Protein AF-A0A661KIX2-F1 (afdb_monomer)

Mean predicted aligned error: 9.53 Å

Solvent-accessible surface area (backbone atoms only — not comparable to full-atom values): 4754 Å² total; per-residue (Å²): 132,82,80,81,68,46,66,73,54,56,54,51,23,52,52,42,23,73,73,68,72,45,54,72,68,56,21,42,52,53,48,51,54,52,33,37,74,73,47,27,24,44,84,99,44,76,50,67,30,75,60,23,47,61,63,45,40,75,82,67,48,70,54,70,70,58,50,50,49,54,53,52,50,53,50,52,57,56,65,71,75,109

Sequence (82 aa):
MGKKIPEPLEHAVAAIMKKQGVSRQEAYAIVTKQWQRYGLIKKGSHKLTKKGRSKLSKHYKEPKKVRLRKINMARKHKKKRI

Secondary structure (DSSP, 8-state):
------HHHHHHHHHHHHHH---HHHHHHHHHHHHHHTTSB-TTS-PBPHHHHHHHHTTS---HHHHHHHHHHHHHHHHT--

Nearest PDB structures (foldseek):
  1hue-assembly1_B  TM=7.369E-01  e=2.489E+00  Geobacillus stearothermophilus

Structure (mmCIF, N/CA/C/O backbone):
data_AF-A0A661KIX2-F1
#
_entry.id   AF-A0A661KIX2-F1
#
loop_
_atom_site.group_PDB
_atom_site.id
_atom_site.type_symbol
_atom_site.label_atom_id
_atom_site.label_alt_id
_atom_site.label_comp_id
_atom_site.label_asym_id
_atom_site.label_entity_id
_atom_site.label_seq_id
_atom_site.pdbx_PDB_ins_code
_atom_site.Cartn_x
_atom_site.Cartn_y
_atom_site.Cartn_z
_atom_site.occupancy
_atom_site.B_iso_or_equiv
_atom_site.auth_seq_id
_atom_site.auth_comp_id
_atom_site.auth_asym_id
_atom_site.auth_atom_id
_atom_site.pdbx_PDB_model_num
ATOM 1 N N . MET A 1 1 ? 4.479 -20.135 7.875 1.00 39.91 1 MET A N 1
ATOM 2 C CA . MET A 1 1 ? 4.932 -19.091 6.921 1.00 39.91 1 MET A CA 1
ATOM 3 C C . MET A 1 1 ? 4.091 -17.830 7.106 1.00 39.91 1 MET A C 1
ATOM 5 O O . MET A 1 1 ? 2.928 -17.824 6.717 1.00 39.91 1 MET A O 1
ATOM 9 N N . GLY A 1 2 ? 4.629 -16.789 7.750 1.00 48.03 2 GLY A N 1
ATOM 10 C CA . GLY A 1 2 ? 3.897 -15.535 7.975 1.00 48.03 2 GLY A CA 1
ATOM 11 C C . GLY A 1 2 ? 3.454 -14.910 6.650 1.00 48.03 2 GLY A C 1
ATOM 12 O O . GLY A 1 2 ? 4.249 -14.804 5.714 1.00 48.03 2 GLY A O 1
ATOM 13 N N . LYS A 1 3 ? 2.173 -14.541 6.532 1.00 55.72 3 LYS A N 1
ATOM 14 C CA . LYS A 1 3 ? 1.629 -13.883 5.335 1.00 55.72 3 LYS A CA 1
ATOM 15 C C . LYS A 1 3 ? 2.405 -12.579 5.117 1.00 55.72 3 LYS A C 1
ATOM 17 O O . LYS A 1 3 ? 2.190 -11.619 5.845 1.00 55.72 3 LYS A O 1
ATOM 22 N N . LYS A 1 4 ? 3.316 -12.558 4.137 1.00 66.31 4 LYS A N 1
ATOM 23 C CA . LYS A 1 4 ? 4.180 -11.405 3.846 1.00 66.31 4 LYS A CA 1
ATOM 24 C C . LYS A 1 4 ? 3.307 -10.204 3.466 1.00 66.31 4 LYS A C 1
ATOM 26 O O . LYS A 1 4 ? 2.673 -10.206 2.407 1.00 66.31 4 LYS A O 1
ATOM 31 N N . ILE A 1 5 ? 3.219 -9.230 4.367 1.00 72.88 5 ILE A N 1
ATOM 32 C CA . ILE A 1 5 ? 2.481 -7.988 4.143 1.00 72.88 5 ILE A CA 1
ATOM 33 C C . ILE A 1 5 ? 3.261 -7.169 3.103 1.00 72.88 5 ILE A C 1
ATOM 35 O O . ILE A 1 5 ? 4.490 -7.126 3.168 1.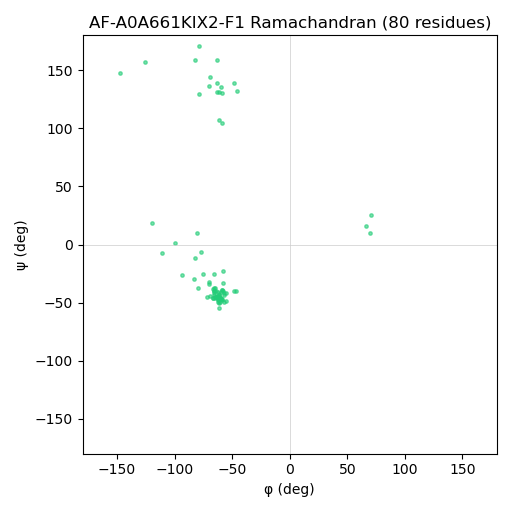00 72.88 5 ILE A O 1
ATOM 39 N N . PRO A 1 6 ? 2.601 -6.560 2.102 1.00 78.25 6 PRO A N 1
ATOM 40 C CA . PRO A 1 6 ? 3.299 -5.698 1.160 1.00 78.25 6 PRO A CA 1
ATOM 41 C C . PRO A 1 6 ? 3.893 -4.485 1.884 1.00 78.25 6 PRO A C 1
ATOM 43 O O . PRO A 1 6 ? 3.160 -3.776 2.567 1.00 78.25 6 PRO A O 1
ATOM 46 N N . GLU A 1 7 ? 5.172 -4.184 1.650 1.00 80.75 7 GLU A N 1
ATOM 47 C CA . GLU A 1 7 ? 5.840 -2.973 2.166 1.00 80.75 7 GLU A CA 1
ATOM 48 C C . GLU A 1 7 ? 5.045 -1.675 1.922 1.00 80.75 7 GLU A C 1
ATOM 50 O O . GLU A 1 7 ? 4.942 -0.864 2.842 1.00 80.75 7 GLU A O 1
ATOM 55 N N . PRO A 1 8 ? 4.384 -1.471 0.759 1.00 83.25 8 PRO A N 1
ATOM 56 C CA . PRO A 1 8 ? 3.557 -0.285 0.563 1.00 83.25 8 PRO A CA 1
ATOM 57 C C . PRO A 1 8 ? 2.438 -0.130 1.599 1.00 83.25 8 PRO A C 1
ATOM 59 O O . PRO A 1 8 ? 2.074 0.993 1.942 1.00 83.25 8 PRO A O 1
ATOM 62 N N . LEU A 1 9 ? 1.879 -1.247 2.077 1.00 83.75 9 LEU A N 1
ATOM 63 C CA . LEU A 1 9 ? 0.813 -1.234 3.073 1.00 83.75 9 LEU A CA 1
ATOM 64 C C . LEU A 1 9 ? 1.366 -0.813 4.440 1.00 83.75 9 LEU A C 1
ATOM 66 O O . LEU A 1 9 ? 0.793 0.070 5.064 1.00 83.75 9 LEU A O 1
ATOM 70 N N . GLU A 1 10 ? 2.509 -1.368 4.855 1.00 84.69 10 GLU A N 1
ATOM 71 C CA . GLU A 1 10 ? 3.208 -0.980 6.094 1.00 84.69 10 GLU A CA 1
ATOM 72 C C . GLU A 1 10 ? 3.553 0.515 6.108 1.00 84.69 10 GLU A C 1
ATOM 74 O O . GLU A 1 10 ? 3.325 1.208 7.097 1.00 84.69 10 GLU A O 1
ATOM 79 N N . HIS A 1 11 ? 4.038 1.048 4.985 1.00 85.81 11 HIS A N 1
ATOM 80 C CA . HIS A 1 11 ? 4.376 2.468 4.878 1.00 85.81 11 HIS A CA 1
ATOM 81 C C . HIS A 1 11 ? 3.134 3.361 4.992 1.00 85.81 11 HIS A C 1
ATOM 83 O O . HIS A 1 11 ? 3.176 4.406 5.639 1.00 85.81 11 HIS A O 1
ATOM 89 N N . ALA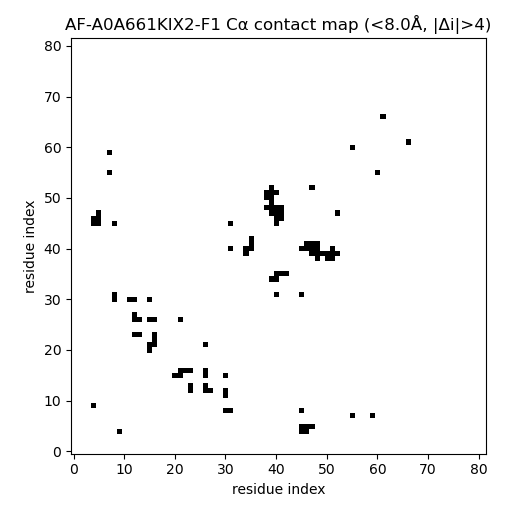 A 1 12 ? 2.019 2.956 4.378 1.00 86.25 12 ALA A N 1
ATOM 90 C CA . ALA A 1 12 ? 0.759 3.684 4.493 1.00 86.25 12 ALA A CA 1
ATOM 91 C C . ALA A 1 12 ? 0.203 3.643 5.926 1.00 86.25 12 ALA A C 1
ATOM 93 O O . ALA A 1 12 ? -0.306 4.652 6.411 1.00 86.25 12 ALA A O 1
ATOM 94 N N . VAL A 1 13 ? 0.350 2.510 6.617 1.00 88.38 13 VAL A N 1
ATOM 95 C CA . VAL A 1 13 ? -0.005 2.366 8.036 1.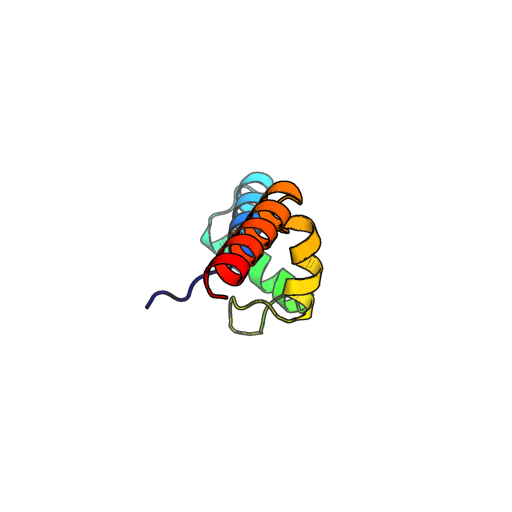00 88.38 13 VAL A CA 1
ATOM 96 C C . VAL A 1 13 ? 0.837 3.302 8.895 1.00 88.38 13 VAL A C 1
ATOM 98 O O . VAL A 1 13 ? 0.272 4.083 9.655 1.00 88.38 13 VAL A O 1
ATOM 101 N N . ALA A 1 14 ? 2.159 3.315 8.719 1.00 86.88 14 ALA A N 1
ATOM 102 C CA . ALA A 1 14 ? 3.047 4.220 9.448 1.00 86.88 14 ALA A CA 1
ATOM 103 C C . ALA A 1 14 ? 2.704 5.703 9.205 1.00 86.88 14 ALA A C 1
ATOM 105 O O . ALA A 1 14 ? 2.720 6.509 10.136 1.00 86.88 14 ALA A O 1
ATOM 106 N N . ALA A 1 15 ? 2.336 6.067 7.972 1.00 87.81 15 ALA A N 1
ATOM 107 C CA . ALA A 1 15 ? 1.905 7.425 7.647 1.00 87.81 15 ALA A CA 1
ATOM 108 C C . ALA A 1 15 ? 0.607 7.820 8.373 1.00 87.81 15 ALA A C 1
ATOM 110 O O . ALA A 1 15 ? 0.495 8.946 8.856 1.00 87.81 15 ALA A O 1
ATOM 111 N N . ILE A 1 16 ? -0.359 6.902 8.480 1.00 89.62 16 ILE A N 1
ATOM 112 C CA . ILE A 1 16 ? -1.618 7.127 9.207 1.00 89.62 16 ILE A CA 1
ATOM 113 C C . ILE A 1 16 ? -1.366 7.221 10.709 1.00 89.62 16 ILE A C 1
ATOM 115 O O . ILE A 1 16 ? -1.860 8.157 11.331 1.00 89.62 16 ILE A O 1
ATOM 119 N N . MET A 1 17 ? -0.543 6.329 11.269 1.00 91.12 17 MET A N 1
ATOM 120 C CA . MET A 1 17 ? -0.142 6.392 12.678 1.00 91.12 17 MET A CA 1
ATOM 121 C C . MET A 1 17 ? 0.472 7.754 13.012 1.00 91.12 17 MET A C 1
ATOM 123 O O . MET A 1 17 ? 0.043 8.406 13.956 1.00 91.12 17 MET A O 1
ATOM 127 N N . LYS A 1 18 ? 1.418 8.236 12.194 1.00 89.88 18 LYS A N 1
ATOM 128 C CA . LYS A 1 18 ? 2.059 9.541 12.410 1.00 89.88 18 LYS A CA 1
ATOM 129 C C . LYS A 1 18 ? 1.084 10.713 12.265 1.00 89.88 18 LYS A C 1
ATOM 131 O O . LYS A 1 18 ? 1.218 11.702 12.974 1.00 89.88 18 LYS A O 1
ATOM 136 N N . LYS A 1 19 ? 0.137 10.633 11.327 1.00 89.50 19 LYS A N 1
ATOM 137 C CA . LYS A 1 19 ? -0.789 11.735 11.028 1.00 89.50 19 LYS A CA 1
ATOM 138 C C . LYS A 1 19 ? -1.942 11.837 12.027 1.00 89.50 19 LYS A C 1
ATOM 140 O O . LYS A 1 19 ? -2.394 12.940 12.300 1.00 89.50 19 LYS A O 1
ATOM 14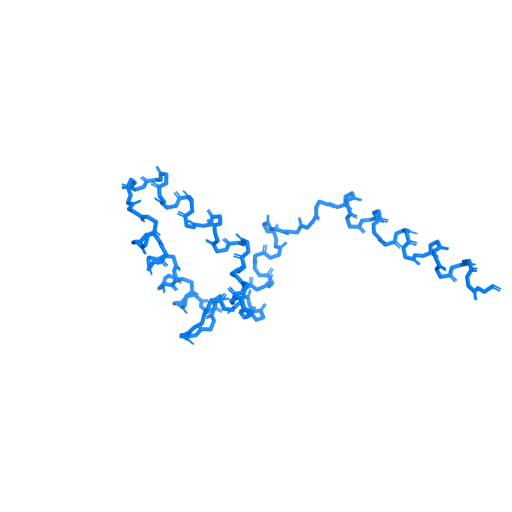5 N N . GLN A 1 20 ? -2.454 10.702 12.492 1.00 88.06 20 GLN A N 1
ATOM 146 C CA . GLN A 1 20 ? -3.671 10.634 13.306 1.00 88.06 20 GLN A CA 1
ATOM 147 C C . GLN A 1 20 ? -3.405 10.222 14.756 1.00 88.06 20 GLN A C 1
ATOM 149 O O . GLN A 1 20 ? -4.331 10.252 15.554 1.00 88.06 20 GLN A O 1
ATOM 154 N N . GLY A 1 21 ? -2.178 9.821 15.104 1.00 90.19 21 GLY A N 1
ATOM 155 C CA . GLY A 1 21 ? -1.839 9.375 16.459 1.00 90.19 21 GLY A CA 1
ATOM 156 C C . GLY A 1 21 ? -2.532 8.074 16.877 1.00 90.19 21 GLY A C 1
ATOM 157 O O . GLY A 1 21 ? -2.594 7.769 18.061 1.00 90.19 21 GLY A O 1
ATOM 158 N N . VAL A 1 22 ? -3.074 7.317 15.920 1.00 91.75 22 VAL A N 1
ATOM 159 C CA . VAL A 1 22 ? -3.820 6.079 16.178 1.00 91.75 22 VAL A CA 1
ATOM 160 C C . VAL A 1 22 ? -2.891 4.887 16.380 1.00 91.75 22 VAL A C 1
ATOM 162 O O . VAL A 1 22 ? -1.747 4.865 15.903 1.00 91.75 22 VAL A O 1
ATOM 165 N N . SER A 1 23 ? -3.405 3.851 17.039 1.00 93.00 23 SER A N 1
ATOM 166 C CA . SER A 1 23 ? -2.672 2.604 17.229 1.00 93.00 23 SER A CA 1
ATOM 167 C C . SER A 1 23 ? -2.369 1.917 15.891 1.00 93.00 23 SER A C 1
ATOM 169 O O . SER A 1 23 ? -3.032 2.122 14.868 1.00 93.00 23 SER A O 1
ATOM 171 N N . ARG A 1 24 ? -1.361 1.037 15.887 1.00 88.81 24 ARG A N 1
ATOM 172 C CA . ARG A 1 24 ? -0.973 0.298 14.675 1.00 88.81 24 ARG A CA 1
ATOM 173 C C . ARG A 1 24 ? -2.126 -0.536 14.116 1.00 88.81 24 ARG A C 1
ATOM 175 O O . ARG A 1 24 ? -2.290 -0.599 12.901 1.00 88.81 24 ARG A O 1
ATOM 182 N N . GLN A 1 25 ? -2.920 -1.165 14.982 1.00 90.06 25 GLN A N 1
ATOM 183 C CA . GLN A 1 25 ? -4.065 -1.985 14.573 1.00 90.06 25 GLN A CA 1
ATOM 184 C C . GLN A 1 25 ? -5.166 -1.145 13.916 1.00 90.06 25 GLN A C 1
ATOM 186 O O . GLN A 1 25 ? -5.673 -1.521 12.857 1.00 90.06 25 GLN A O 1
ATOM 191 N N . GLU A 1 26 ? -5.484 0.017 14.481 1.00 91.38 26 GLU A N 1
ATOM 192 C CA . GLU A 1 26 ? -6.468 0.940 13.907 1.00 91.38 26 GLU A CA 1
ATOM 193 C C . GLU A 1 26 ? -5.994 1.495 12.565 1.00 91.38 26 GLU A C 1
ATOM 195 O O . GLU A 1 26 ? -6.734 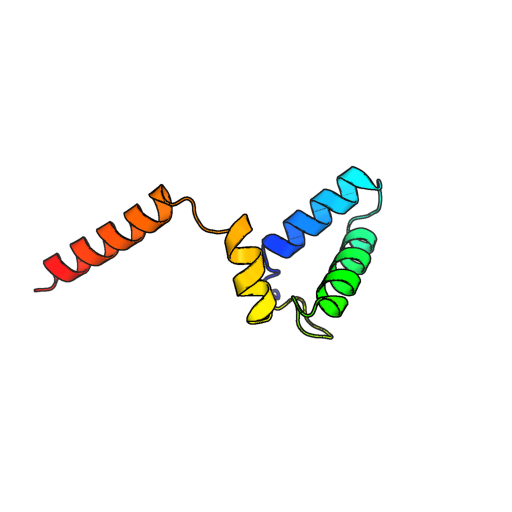1.457 11.580 1.00 91.38 26 GLU A O 1
ATOM 200 N N . ALA A 1 27 ? -4.731 1.922 12.480 1.00 91.56 27 ALA A N 1
ATOM 201 C CA . ALA A 1 27 ? -4.136 2.366 11.224 1.00 91.56 27 ALA A CA 1
ATOM 202 C C . ALA A 1 27 ? -4.209 1.271 10.148 1.00 91.56 27 ALA A C 1
ATOM 204 O O . ALA A 1 27 ? -4.563 1.546 8.998 1.00 91.56 27 ALA A O 1
ATOM 205 N N . TYR A 1 28 ? -3.951 0.015 10.521 1.00 90.94 28 TYR A N 1
ATOM 206 C CA . TYR A 1 28 ? -4.124 -1.134 9.636 1.00 90.94 28 TYR A CA 1
ATOM 207 C C . TYR A 1 28 ? -5.555 -1.279 9.130 1.00 90.94 28 TYR A C 1
ATOM 209 O O . TYR A 1 28 ? -5.758 -1.454 7.924 1.00 90.94 28 TYR A O 1
ATOM 217 N N . ALA A 1 29 ? -6.544 -1.191 10.017 1.00 91.19 29 ALA A N 1
ATOM 218 C CA . ALA A 1 29 ? -7.950 -1.291 9.649 1.00 91.19 29 ALA A CA 1
ATOM 219 C C . ALA A 1 29 ? -8.358 -0.165 8.684 1.00 91.19 29 ALA A C 1
ATOM 221 O O . ALA A 1 29 ? -8.980 -0.432 7.649 1.00 91.19 29 ALA A O 1
ATOM 222 N N . ILE A 1 30 ? -7.943 1.072 8.967 1.00 90.69 30 ILE A N 1
ATOM 223 C CA . ILE A 1 30 ? -8.234 2.256 8.147 1.00 90.69 30 ILE A CA 1
ATOM 224 C C . ILE A 1 30 ? -7.635 2.099 6.746 1.00 90.69 30 ILE A C 1
ATOM 226 O O . ILE A 1 30 ? -8.359 2.168 5.746 1.00 90.69 30 ILE A O 1
ATOM 230 N N . VAL A 1 31 ? -6.329 1.828 6.659 1.00 91.06 31 VAL A N 1
ATOM 231 C CA . VAL A 1 31 ? -5.619 1.697 5.378 1.00 91.06 31 VAL A CA 1
ATOM 232 C C . VAL A 1 31 ? -6.165 0.524 4.576 1.00 91.06 31 VAL A C 1
ATOM 234 O O . VAL A 1 31 ? -6.421 0.662 3.380 1.00 91.06 31 VAL A O 1
ATOM 237 N N . THR A 1 32 ? -6.397 -0.618 5.221 1.00 89.94 32 THR A N 1
ATOM 238 C CA . THR A 1 32 ? -6.922 -1.816 4.554 1.00 89.94 32 THR A CA 1
ATOM 239 C C . THR A 1 32 ? -8.310 -1.548 3.980 1.00 89.94 32 THR A C 1
ATOM 241 O O . THR A 1 32 ? -8.545 -1.816 2.799 1.00 89.94 32 THR A O 1
ATOM 244 N N . LYS A 1 33 ? -9.215 -0.941 4.756 1.00 91.12 33 LYS A N 1
ATOM 245 C CA . LYS A 1 33 ? -10.565 -0.578 4.296 1.00 91.12 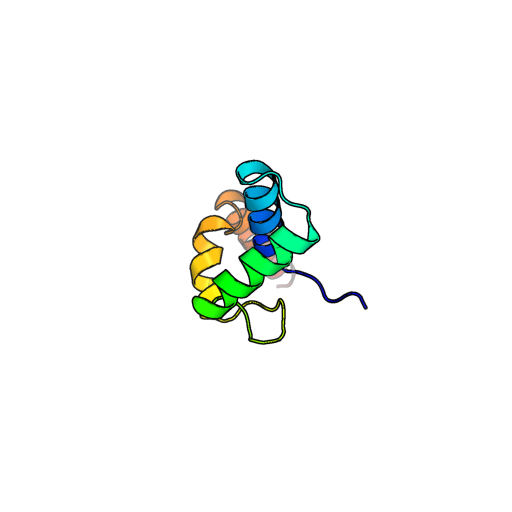33 LYS A CA 1
ATOM 246 C C . LYS A 1 33 ? -10.511 0.408 3.128 1.00 91.12 33 LYS A C 1
ATOM 248 O O . LYS A 1 33 ? -11.210 0.231 2.128 1.00 91.12 33 LYS A O 1
ATOM 253 N N . GLN A 1 34 ? -9.642 1.411 3.212 1.00 91.00 34 GLN A N 1
ATOM 254 C CA . GLN A 1 34 ? -9.454 2.403 2.158 1.00 91.00 34 GLN A CA 1
ATOM 255 C C . GLN A 1 34 ? -8.888 1.771 0.872 1.00 91.00 34 GLN A C 1
ATOM 257 O O . GLN A 1 34 ? -9.406 1.990 -0.224 1.00 91.00 34 GLN A O 1
ATOM 262 N N . TRP A 1 35 ? -7.861 0.930 0.980 1.00 90.38 35 TRP A N 1
ATOM 263 C CA . TRP A 1 35 ? -7.223 0.276 -0.165 1.00 90.38 35 TRP A CA 1
ATOM 264 C C . TRP A 1 35 ? -8.111 -0.788 -0.811 1.00 90.38 35 TRP A C 1
ATOM 266 O O . TRP A 1 35 ? -8.057 -0.960 -2.032 1.00 90.38 35 TRP A O 1
ATOM 276 N N . GLN A 1 36 ? -8.955 -1.469 -0.031 1.00 90.38 36 GLN A N 1
ATOM 277 C CA . GLN A 1 36 ? -9.999 -2.352 -0.556 1.00 90.38 36 GLN A CA 1
ATOM 278 C C . GLN A 1 36 ? -11.032 -1.562 -1.359 1.00 90.38 36 GLN A C 1
ATOM 280 O O . GLN A 1 36 ? -11.343 -1.960 -2.481 1.00 90.38 36 GLN A O 1
ATOM 285 N N . ARG A 1 37 ? -11.503 -0.414 -0.847 1.00 89.38 37 ARG A N 1
ATOM 286 C CA . ARG A 1 37 ? -12.430 0.473 -1.577 1.00 89.38 37 ARG A CA 1
ATOM 287 C C . ARG A 1 37 ? -11.852 0.944 -2.912 1.00 89.38 37 ARG A C 1
ATOM 289 O O . ARG A 1 37 ? -12.550 0.936 -3.917 1.00 89.38 37 ARG A O 1
ATOM 296 N N . TYR A 1 38 ? -10.562 1.275 -2.961 1.00 88.38 38 TYR A N 1
ATOM 297 C CA . TYR A 1 38 ? -9.899 1.676 -4.211 1.00 88.38 38 TYR A CA 1
ATOM 298 C C . TYR A 1 38 ? -9.544 0.511 -5.155 1.00 88.38 38 TYR A C 1
ATOM 300 O O . TYR A 1 38 ? -9.086 0.742 -6.287 1.00 88.38 38 TYR A O 1
ATOM 308 N N . GLY A 1 39 ? -9.732 -0.734 -4.710 1.00 88.81 39 GLY A N 1
ATOM 309 C CA . GLY A 1 39 ? -9.371 -1.941 -5.451 1.00 88.81 39 GLY A CA 1
ATOM 310 C C . GLY A 1 39 ? -7.860 -2.164 -5.559 1.00 88.81 39 GLY A C 1
ATOM 311 O O . GLY A 1 39 ? -7.397 -2.776 -6.523 1.00 88.81 39 GLY A O 1
ATOM 312 N N . LEU A 1 40 ? -7.070 -1.639 -4.616 1.00 88.06 40 LEU A N 1
ATOM 313 C CA . LEU A 1 40 ? -5.611 -1.802 -4.577 1.00 88.06 40 LEU A CA 1
ATOM 314 C C . LEU A 1 40 ? -5.198 -3.130 -3.931 1.00 88.06 40 LEU A C 1
ATOM 316 O O . LEU A 1 40 ? -4.178 -3.699 -4.318 1.00 88.06 40 LEU A O 1
ATOM 320 N N . ILE A 1 41 ? -6.001 -3.652 -3.002 1.00 89.69 41 ILE A N 1
ATOM 321 C CA . ILE A 1 41 ? -5.817 -4.965 -2.362 1.00 89.69 41 ILE A CA 1
ATOM 322 C C . ILE A 1 41 ? -7.073 -5.826 -2.503 1.00 89.69 41 ILE A C 1
ATOM 324 O O . ILE A 1 41 ? -8.169 -5.312 -2.728 1.00 89.69 41 ILE A O 1
ATOM 328 N N . LYS A 1 42 ? -6.910 -7.149 -2.410 1.00 85.75 42 LYS A N 1
ATOM 329 C CA . LYS A 1 42 ? -8.031 -8.101 -2.457 1.00 85.75 42 LYS A CA 1
ATOM 330 C C . LYS A 1 42 ? -8.897 -7.996 -1.191 1.00 85.75 42 LYS A C 1
ATOM 332 O O . LYS A 1 42 ? -8.380 -7.814 -0.093 1.00 85.75 42 LYS A O 1
ATOM 337 N N . LYS A 1 43 ? -10.218 -8.163 -1.322 1.00 81.38 43 LYS A N 1
ATOM 338 C CA . LYS A 1 43 ? -11.109 -8.286 -0.154 1.00 81.38 43 LYS A CA 1
ATOM 339 C C . LYS A 1 43 ? -10.686 -9.497 0.689 1.00 81.38 43 LYS A C 1
ATOM 341 O O . LYS A 1 43 ? -10.334 -10.535 0.132 1.00 81.38 43 LYS A O 1
ATOM 346 N N . GLY A 1 44 ? -10.642 -9.331 2.011 1.00 80.69 44 GLY A N 1
ATOM 347 C CA . GLY A 1 44 ? -10.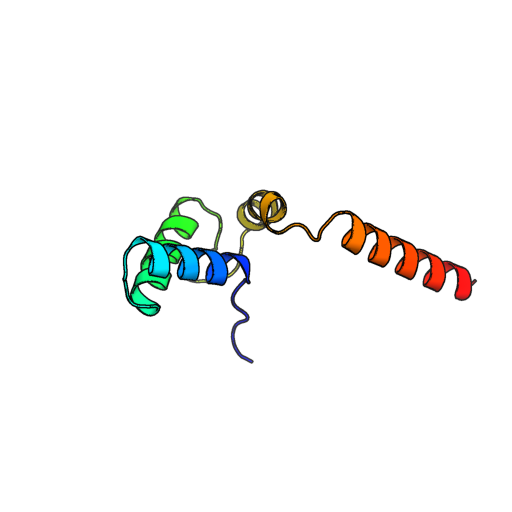201 -10.378 2.945 1.00 80.69 44 GLY A CA 1
ATOM 348 C C . GLY A 1 44 ? -8.703 -10.713 2.897 1.00 80.69 44 GLY A C 1
ATOM 349 O O . GLY A 1 44 ? -8.274 -11.704 3.485 1.00 80.69 44 GLY A O 1
ATOM 350 N N . SER A 1 45 ? -7.876 -9.931 2.189 1.00 78.81 45 SER A N 1
ATOM 351 C CA . SER A 1 45 ? -6.437 -10.188 2.105 1.00 78.81 45 SER A CA 1
ATOM 352 C C . SER A 1 45 ? -5.610 -8.909 1.981 1.00 78.81 45 SER A C 1
ATOM 354 O O . SER A 1 45 ? -5.985 -7.958 1.309 1.00 78.81 45 SER A O 1
ATOM 356 N N . HIS A 1 46 ? -4.402 -8.928 2.541 1.00 81.56 46 HIS A N 1
ATOM 357 C CA . HIS A 1 46 ? -3.408 -7.867 2.354 1.00 81.56 46 HIS A CA 1
ATOM 358 C C . HIS A 1 46 ? -2.643 -7.980 1.023 1.00 81.56 46 HIS A C 1
ATOM 360 O O . HIS A 1 46 ? -1.661 -7.280 0.811 1.00 81.56 46 HIS A O 1
ATOM 366 N N . LYS A 1 47 ? -3.052 -8.858 0.094 1.00 84.06 47 LYS A N 1
ATOM 367 C CA . LYS A 1 47 ? -2.392 -9.001 -1.215 1.00 84.06 47 LYS A CA 1
ATOM 368 C C . LYS A 1 47 ? -2.814 -7.891 -2.179 1.00 84.06 47 LYS A C 1
ATOM 370 O O . LYS A 1 47 ? -4.002 -7.702 -2.438 1.00 84.06 47 LYS A O 1
ATOM 375 N N . LEU A 1 48 ? -1.825 -7.235 -2.791 1.00 85.12 48 LEU A N 1
ATOM 376 C CA . LEU A 1 48 ? -2.033 -6.248 -3.854 1.00 85.12 48 LEU A CA 1
ATOM 377 C C . LEU A 1 48 ? -2.670 -6.863 -5.110 1.00 85.12 48 LEU A C 1
ATOM 379 O O . LEU A 1 48 ? -2.260 -7.934 -5.569 1.00 85.12 48 LEU A O 1
ATOM 383 N N . THR A 1 49 ? -3.617 -6.142 -5.709 1.00 88.69 49 THR A N 1
ATOM 384 C CA . THR A 1 49 ? -4.191 -6.437 -7.033 1.00 88.69 49 THR A CA 1
ATOM 385 C C . THR A 1 49 ? -3.257 -5.965 -8.156 1.00 88.69 49 THR A C 1
ATOM 387 O O . THR A 1 49 ? -2.294 -5.236 -7.910 1.00 88.69 49 THR A O 1
ATOM 390 N N . LYS A 1 50 ? -3.543 -6.323 -9.419 1.00 85.94 50 LYS A N 1
ATOM 391 C CA . LYS A 1 50 ? -2.812 -5.773 -10.583 1.00 85.94 50 LYS A CA 1
ATOM 392 C C . LYS A 1 50 ? -2.860 -4.236 -10.604 1.00 85.94 50 LYS A C 1
ATOM 394 O O . LYS A 1 50 ? -1.831 -3.595 -10.811 1.00 85.94 50 LYS A O 1
ATOM 399 N N . LYS A 1 51 ? -4.026 -3.651 -10.298 1.00 86.06 51 LYS A N 1
ATOM 400 C CA . LYS A 1 51 ? -4.225 -2.198 -10.171 1.00 86.06 51 LYS A CA 1
ATOM 401 C C . LYS A 1 51 ? -3.374 -1.609 -9.045 1.00 86.06 51 LYS A C 1
ATOM 403 O O . LYS A 1 51 ? -2.666 -0.631 -9.270 1.00 86.06 51 LYS A O 1
ATOM 408 N N . GLY A 1 52 ? -3.394 -2.238 -7.867 1.00 84.69 52 GLY A N 1
ATOM 409 C CA . GLY A 1 52 ? -2.575 -1.849 -6.718 1.00 84.69 52 GLY A CA 1
ATOM 410 C C . GLY A 1 52 ? -1.089 -1.851 -7.036 1.00 84.69 52 GLY A C 1
ATOM 411 O O . GLY A 1 52 ? -0.417 -0.846 -6.832 1.00 84.69 52 GLY A O 1
ATOM 412 N N . ARG A 1 53 ? -0.591 -2.938 -7.633 1.00 83.44 53 ARG A N 1
ATOM 413 C CA . ARG A 1 53 ? 0.805 -3.043 -8.076 1.00 83.44 53 ARG A CA 1
ATOM 414 C C . ARG A 1 53 ? 1.164 -1.966 -9.090 1.00 83.44 53 ARG A C 1
ATOM 416 O O . ARG A 1 53 ? 2.183 -1.319 -8.916 1.00 83.44 53 ARG A O 1
ATOM 423 N N . SER A 1 54 ? 0.339 -1.735 -10.111 1.00 83.31 54 SER A N 1
ATOM 424 C CA . SER A 1 54 ? 0.611 -0.701 -11.119 1.00 83.31 54 SER A CA 1
ATOM 425 C C . SER A 1 54 ? 0.681 0.696 -10.491 1.00 83.31 54 SER A C 1
ATOM 427 O O . SER A 1 54 ? 1.676 1.404 -10.661 1.00 83.31 54 SER A O 1
ATOM 429 N N . LYS A 1 55 ? -0.320 1.064 -9.682 1.00 81.69 55 LYS A N 1
ATOM 430 C CA . LYS A 1 55 ? -0.413 2.396 -9.067 1.00 81.69 55 LYS A CA 1
ATOM 431 C C . LYS A 1 55 ? 0.699 2.632 -8.043 1.00 81.69 55 LYS A C 1
ATOM 433 O O . LYS A 1 55 ? 1.368 3.660 -8.093 1.00 81.69 55 LYS A O 1
ATOM 438 N N . LEU A 1 56 ? 0.948 1.656 -7.171 1.00 79.69 56 LEU A N 1
ATOM 439 C CA . LEU A 1 56 ? 1.984 1.744 -6.142 1.00 79.69 56 LEU A CA 1
ATOM 440 C C . LEU A 1 56 ? 3.386 1.565 -6.724 1.00 79.69 56 LEU A C 1
ATOM 442 O O . LEU A 1 56 ? 4.322 2.153 -6.204 1.00 79.69 56 LEU A O 1
ATOM 446 N N . SER A 1 57 ? 3.556 0.876 -7.858 1.00 70.25 57 SER A N 1
ATOM 447 C CA . SER A 1 57 ? 4.864 0.821 -8.521 1.00 70.25 57 SER A CA 1
ATOM 448 C C . SER A 1 57 ? 5.388 2.206 -8.890 1.00 70.25 57 SER A C 1
ATOM 450 O O . SER A 1 57 ? 6.586 2.362 -9.022 1.00 70.25 57 SER A O 1
ATOM 452 N N . LYS A 1 58 ? 4.548 3.236 -9.047 1.00 66.38 58 LYS A N 1
ATOM 453 C CA . LYS A 1 58 ? 5.043 4.599 -9.301 1.00 66.38 58 LYS A CA 1
ATOM 454 C C . LYS A 1 58 ? 5.733 5.211 -8.075 1.00 66.38 58 LYS A C 1
ATOM 456 O O . LYS A 1 58 ? 6.712 5.921 -8.248 1.00 66.38 58 LYS A O 1
ATOM 461 N N . HIS A 1 59 ? 5.255 4.890 -6.873 1.00 63.78 59 HIS A N 1
ATOM 462 C CA . HIS A 1 59 ? 5.768 5.413 -5.600 1.00 63.78 59 HIS A CA 1
ATOM 463 C C . HIS A 1 59 ? 6.833 4.512 -4.959 1.00 63.78 59 HIS A C 1
ATOM 465 O O . HIS A 1 59 ? 7.692 4.998 -4.237 1.00 63.78 59 HIS A O 1
ATOM 471 N N . TYR A 1 60 ? 6.794 3.212 -5.259 1.00 60.88 60 TYR A N 1
ATOM 472 C CA . TYR A 1 60 ? 7.672 2.178 -4.697 1.00 60.88 60 TYR A CA 1
ATOM 473 C C . TYR A 1 60 ? 8.501 1.472 -5.782 1.00 60.88 60 TYR A C 1
ATOM 475 O O . TYR A 1 60 ? 8.985 0.358 -5.581 1.00 60.88 60 TYR A O 1
ATOM 483 N N . LYS A 1 61 ? 8.640 2.075 -6.973 1.00 60.16 61 LYS A N 1
ATOM 484 C CA . LYS A 1 61 ? 9.584 1.581 -7.985 1.00 60.16 61 LYS A CA 1
ATOM 485 C C . LYS A 1 61 ? 10.972 1.665 -7.380 1.00 60.16 61 LYS A C 1
ATOM 487 O O . LYS A 1 61 ? 11.365 2.723 -6.895 1.00 60.16 61 LYS A O 1
ATOM 492 N N . GLU A 1 62 ? 11.724 0.572 -7.488 1.00 58.19 62 GLU A N 1
ATOM 493 C CA . GLU A 1 62 ? 13.163 0.618 -7.261 1.00 58.19 62 GLU A CA 1
ATOM 494 C C . GLU A 1 62 ? 13.745 1.832 -7.996 1.00 58.19 62 GLU A C 1
ATOM 496 O O . GLU A 1 62 ? 13.421 2.031 -9.180 1.00 58.19 62 GLU A O 1
ATOM 501 N N . PRO A 1 63 ? 14.591 2.641 -7.329 1.00 61.34 63 PRO A N 1
ATOM 502 C CA . PRO A 1 63 ? 15.221 3.787 -7.960 1.00 61.34 63 PRO A CA 1
ATOM 503 C C . PRO A 1 63 ? 15.818 3.372 -9.304 1.00 61.34 63 PRO A C 1
ATOM 505 O O . PRO A 1 63 ? 16.411 2.294 -9.413 1.00 61.34 63 PRO A O 1
ATOM 508 N N . LYS A 1 64 ? 15.688 4.216 -10.339 1.00 62.88 64 LYS A N 1
ATOM 509 C CA . LYS A 1 64 ? 16.128 3.891 -11.714 1.00 62.88 64 LYS A CA 1
ATOM 510 C C . LYS A 1 64 ? 17.539 3.284 -11.734 1.00 62.88 64 LYS A C 1
ATOM 512 O O . LYS A 1 64 ? 17.757 2.306 -12.443 1.00 62.88 64 LYS A O 1
ATOM 517 N N . LYS A 1 65 ? 18.449 3.811 -10.903 1.00 65.88 65 LYS A N 1
ATOM 518 C CA . LYS A 1 65 ? 19.824 3.317 -10.716 1.00 65.88 65 LYS A CA 1
ATOM 519 C C . LYS A 1 65 ? 19.886 1.854 -10.250 1.00 65.88 65 LYS A C 1
ATOM 521 O O . LYS A 1 65 ? 20.619 1.065 -10.834 1.00 65.88 65 LYS A O 1
ATOM 526 N N . VAL A 1 66 ? 19.091 1.471 -9.250 1.00 69.06 66 VAL A N 1
ATOM 527 C CA . VAL A 1 66 ? 19.040 0.100 -8.704 1.00 69.06 66 VAL A CA 1
ATOM 528 C C . VAL A 1 66 ? 18.489 -0.872 -9.743 1.00 69.06 66 VAL A C 1
ATOM 530 O O . VAL A 1 66 ? 19.093 -1.914 -10.004 1.00 69.06 66 VAL A O 1
ATOM 533 N N . ARG A 1 67 ? 17.399 -0.489 -10.413 1.00 73.44 67 ARG A N 1
ATOM 534 C CA . ARG A 1 67 ? 16.803 -1.293 -11.484 1.00 73.44 67 ARG A CA 1
ATOM 535 C C . ARG A 1 67 ? 17.783 -1.511 -12.642 1.00 73.44 67 ARG A C 1
ATOM 537 O O . ARG A 1 67 ? 17.943 -2.637 -13.105 1.00 73.44 67 ARG A O 1
ATOM 544 N N . LEU A 1 68 ? 18.469 -0.454 -13.085 1.00 74.56 68 LEU A N 1
ATOM 545 C CA . LEU A 1 68 ? 19.500 -0.541 -14.127 1.00 74.56 68 LEU A CA 1
ATOM 546 C C . LEU A 1 68 ? 20.675 -1.423 -13.693 1.00 74.56 68 LEU A C 1
ATOM 548 O O . LEU A 1 68 ? 21.135 -2.245 -14.482 1.00 74.56 68 LEU A O 1
ATOM 552 N N . ARG A 1 69 ? 21.114 -1.324 -12.432 1.00 79.31 69 ARG A N 1
ATOM 553 C CA . ARG A 1 69 ? 22.166 -2.187 -11.878 1.00 79.31 69 ARG A CA 1
ATOM 554 C C . ARG A 1 69 ? 21.769 -3.662 -11.941 1.00 79.31 69 ARG A C 1
ATOM 556 O O . ARG A 1 69 ? 22.563 -4.469 -12.415 1.00 79.31 69 ARG A O 1
ATOM 563 N N . LYS A 1 70 ? 20.542 -4.018 -11.543 1.00 77.50 70 LYS A N 1
ATOM 564 C CA . LYS A 1 70 ? 20.035 -5.401 -11.633 1.00 77.50 70 LYS A CA 1
ATOM 565 C C . LYS A 1 70 ? 19.977 -5.908 -13.076 1.00 77.50 70 LYS A C 1
ATOM 567 O O . LYS A 1 70 ? 20.427 -7.019 -13.342 1.00 77.50 70 LYS A O 1
ATOM 572 N N . ILE A 1 71 ? 19.491 -5.086 -14.009 1.00 80.38 71 ILE A N 1
ATOM 573 C CA . ILE A 1 71 ? 19.443 -5.433 -15.440 1.00 80.38 71 ILE A CA 1
ATOM 574 C C . ILE A 1 71 ? 20.857 -5.663 -15.993 1.00 80.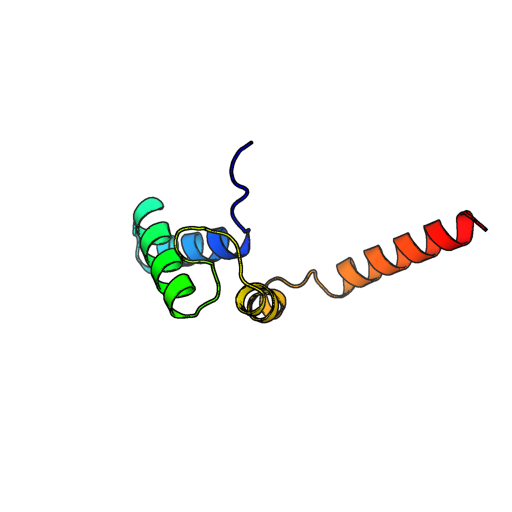38 71 ILE A C 1
ATOM 576 O O . ILE A 1 71 ? 21.095 -6.663 -16.669 1.00 80.38 71 ILE A O 1
ATOM 580 N N . ASN A 1 72 ? 21.808 -4.782 -15.680 1.00 86.62 72 ASN A N 1
ATOM 581 C CA . ASN A 1 72 ? 23.192 -4.905 -16.140 1.00 86.62 72 ASN A CA 1
ATOM 582 C C . ASN A 1 72 ? 23.895 -6.129 -15.539 1.00 86.62 72 ASN A C 1
ATOM 584 O O . ASN A 1 72 ? 24.600 -6.836 -16.257 1.00 86.62 72 ASN A O 1
ATOM 588 N N . MET A 1 73 ? 23.657 -6.427 -14.258 1.00 84.50 73 MET A N 1
ATOM 589 C CA . MET A 1 73 ? 24.151 -7.650 -13.618 1.00 84.50 73 MET A CA 1
ATOM 590 C C . MET A 1 73 ? 23.593 -8.897 -14.312 1.00 84.50 73 MET A C 1
ATOM 592 O O . MET A 1 73 ? 24.365 -9.766 -14.712 1.00 84.50 73 MET A O 1
ATOM 596 N N . ALA A 1 74 ? 22.278 -8.962 -14.545 1.00 83.94 74 ALA A N 1
ATOM 597 C CA . ALA A 1 74 ? 21.650 -10.079 -15.254 1.00 83.94 74 ALA A CA 1
ATOM 598 C C . ALA A 1 74 ? 22.203 -10.255 -16.682 1.00 83.94 74 ALA A C 1
ATOM 600 O O . ALA A 1 74 ? 22.495 -11.377 -17.096 1.00 83.94 74 ALA A O 1
ATOM 601 N N . ARG A 1 75 ? 22.429 -9.154 -17.418 1.00 83.88 75 ARG A N 1
ATOM 602 C CA . ARG A 1 75 ? 23.084 -9.176 -18.740 1.00 83.88 75 ARG A CA 1
ATOM 603 C C . ARG A 1 75 ? 24.518 -9.707 -18.667 1.00 83.88 75 ARG A C 1
ATOM 605 O O . ARG A 1 75 ? 24.880 -10.555 -19.478 1.00 83.88 75 ARG A O 1
ATOM 612 N N . LYS A 1 76 ? 25.316 -9.260 -17.691 1.00 82.50 76 LYS A N 1
ATOM 613 C CA . LYS A 1 76 ? 26.701 -9.722 -17.486 1.00 82.50 76 LYS A CA 1
ATOM 614 C C . LYS A 1 76 ? 26.757 -11.220 -17.178 1.00 82.50 76 LYS A C 1
ATOM 616 O O . LYS A 1 76 ? 27.589 -11.919 -17.743 1.00 82.50 76 LYS A O 1
ATOM 621 N N . HIS A 1 77 ? 25.856 -11.720 -16.332 1.00 73.62 77 HIS A N 1
ATOM 622 C CA . HIS A 1 77 ? 25.765 -13.150 -16.029 1.00 73.62 77 HIS A CA 1
ATOM 623 C C . HIS A 1 77 ? 25.317 -13.983 -17.236 1.00 73.62 77 HIS A C 1
ATOM 625 O O . HIS A 1 77 ? 25.861 -15.061 -17.446 1.00 73.62 77 HIS A O 1
ATOM 631 N N . LYS A 1 78 ? 24.385 -13.482 -18.061 1.00 75.12 78 LYS A N 1
ATOM 632 C CA . LYS A 1 78 ? 23.979 -14.163 -19.302 1.00 75.12 78 LYS A CA 1
ATOM 633 C C . LYS A 1 78 ? 25.121 -14.216 -20.323 1.00 75.12 78 LYS A C 1
ATOM 635 O O . LYS A 1 78 ? 25.338 -15.262 -20.914 1.00 75.12 78 LYS A O 1
ATOM 640 N N . LYS A 1 79 ? 25.881 -13.125 -20.474 1.00 69.62 79 LYS A N 1
ATOM 641 C CA . LYS A 1 79 ? 27.053 -13.056 -21.366 1.00 69.62 79 LYS A CA 1
ATOM 642 C C . LYS A 1 79 ? 28.207 -13.968 -20.924 1.00 69.62 79 LYS A C 1
ATOM 644 O O . LYS A 1 79 ? 28.998 -14.354 -21.757 1.00 69.62 79 LYS A O 1
ATOM 649 N N . LYS A 1 80 ? 28.306 -14.300 -19.631 1.00 62.25 80 LYS A N 1
ATOM 650 C CA . LYS A 1 80 ? 29.311 -15.235 -19.092 1.00 62.25 80 LYS A CA 1
ATOM 651 C C . LYS A 1 80 ? 28.946 -16.720 -19.245 1.00 62.25 80 LYS A C 1
ATOM 653 O O . LYS A 1 80 ? 29.773 -17.561 -18.922 1.00 62.25 80 LYS A O 1
ATOM 658 N N . ARG A 1 81 ? 27.700 -17.042 -19.611 1.00 57.19 81 ARG A N 1
ATOM 659 C CA . ARG A 1 81 ? 27.203 -18.425 -19.774 1.00 57.19 81 ARG A CA 1
ATOM 660 C C . ARG A 1 81 ? 27.168 -18.885 -21.238 1.00 57.19 81 ARG A C 1
ATOM 662 O O . ARG A 1 81 ? 26.691 -19.985 -21.490 1.00 57.19 81 ARG A O 1
ATOM 669 N N . ILE A 1 82 ? 27.596 -18.022 -22.156 1.00 52.06 82 ILE A N 1
ATOM 670 C CA . ILE A 1 82 ? 27.821 -18.276 -23.583 1.00 52.06 82 ILE A CA 1
ATOM 671 C C . ILE A 1 82 ? 29.331 -18.201 -23.770 1.00 52.06 82 ILE A C 1
ATOM 673 O 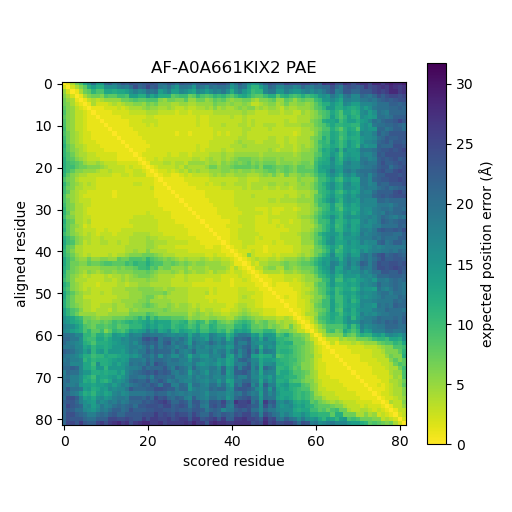O . ILE A 1 82 ? 29.865 -19.066 -24.484 1.00 52.06 82 ILE A O 1
#

pLDDT: mean 80.01, std 11.84, range [39.91, 93.0]

Radius of gyration: 17.02 Å; Cα contacts (8 Å, |Δi|>4): 54; chains: 1; bounding box: 42×31×41 Å

Foldseek 3Di:
DPPDQDPVLVVQLVVCCVVPVDDSVVSSVVSVVVCVVVQQADVPDSHGDPVVCVVCCVVPVDPPVVVVVVVVVVVVVVVVVD